Protein AF-A0A932U9A1-F1 (afdb_monomer_lite)

Foldseek 3Di:
DEDEDEDEADEDEDDAPAEAEDPALPPDPDQAECEEYEDAAQYEYEYYYENYEYEFRNAEPEEYEYEQRYAHEYEYEAEQYEFYYDPVRLPDDPQAGQGHAYEAEYHHAYEYEYEAENYEAESRDHPHNYYYYYDDNYYYHYDHYHYDHYD

Structure (mmCIF, N/CA/C/O backbone):
data_AF-A0A932U9A1-F1
#
_entry.id   AF-A0A932U9A1-F1
#
loop_
_atom_site.group_PDB
_atom_site.id
_atom_site.type_symbol
_atom_site.label_atom_id
_atom_site.label_alt_id
_atom_site.label_comp_id
_atom_site.label_asym_id
_atom_site.label_entity_id
_atom_site.label_seq_id
_atom_site.pdbx_PDB_ins_code
_atom_site.Cartn_x
_atom_site.Cartn_y
_atom_site.Cartn_z
_atom_site.occupancy
_atom_site.B_iso_or_equiv
_atom_site.auth_seq_id
_atom_site.auth_comp_id
_atom_site.auth_asym_id
_atom_site.auth_atom_id
_atom_site.pdbx_PDB_model_num
ATOM 1 N N . MET A 1 1 ? 7.250 -4.441 8.557 1.00 77.88 1 MET A N 1
ATOM 2 C CA . MET A 1 1 ? 8.116 -5.325 7.747 1.00 77.88 1 MET A CA 1
ATOM 3 C C . MET A 1 1 ? 8.559 -4.576 6.500 1.00 77.88 1 MET A C 1
ATOM 5 O O . MET A 1 1 ? 7.716 -3.973 5.850 1.00 77.88 1 MET A O 1
ATOM 9 N N . ARG A 1 2 ? 9.857 -4.589 6.170 1.00 79.75 2 ARG A N 1
ATOM 10 C CA . ARG A 1 2 ? 10.399 -3.915 4.978 1.00 79.75 2 ARG A CA 1
ATOM 11 C C . ARG A 1 2 ? 11.104 -4.920 4.076 1.00 79.75 2 ARG A C 1
ATOM 13 O O . ARG A 1 2 ? 11.991 -5.628 4.545 1.00 79.75 2 ARG A O 1
ATOM 20 N N . VAL A 1 3 ? 10.749 -4.930 2.794 1.00 75.00 3 VAL A N 1
ATOM 21 C CA . VAL A 1 3 ? 11.392 -5.750 1.763 1.00 75.00 3 VAL A CA 1
ATOM 22 C C . VAL A 1 3 ? 11.836 -4.848 0.611 1.00 75.00 3 VAL A C 1
ATOM 24 O O . VAL A 1 3 ? 11.012 -4.260 -0.084 1.00 75.00 3 VAL A O 1
ATOM 27 N N . ASN A 1 4 ? 13.151 -4.736 0.408 1.00 70.44 4 ASN A N 1
ATOM 28 C CA . ASN A 1 4 ? 13.726 -4.056 -0.755 1.00 70.44 4 ASN A CA 1
ATOM 29 C C . ASN A 1 4 ? 14.155 -5.133 -1.760 1.00 70.44 4 ASN A C 1
ATOM 31 O O . ASN A 1 4 ? 15.086 -5.889 -1.478 1.00 70.44 4 ASN A O 1
ATOM 35 N N . ASN A 1 5 ? 13.473 -5.231 -2.900 1.00 70.81 5 ASN A N 1
ATOM 36 C CA . ASN A 1 5 ? 13.732 -6.278 -3.879 1.00 70.81 5 ASN A CA 1
ATOM 37 C C . ASN A 1 5 ? 14.535 -5.730 -5.064 1.00 70.81 5 ASN A C 1
ATOM 39 O O . ASN A 1 5 ? 14.042 -4.901 -5.825 1.00 70.81 5 ASN A O 1
ATOM 43 N N . ASN A 1 6 ? 15.775 -6.200 -5.209 1.00 65.44 6 ASN A N 1
ATOM 44 C CA . ASN A 1 6 ? 16.740 -5.604 -6.134 1.00 65.44 6 ASN A CA 1
ATOM 45 C C . ASN A 1 6 ? 17.111 -6.492 -7.334 1.00 65.44 6 ASN A C 1
ATOM 47 O O . ASN A 1 6 ? 17.894 -6.026 -8.152 1.00 65.44 6 ASN A O 1
ATOM 51 N N . ASN A 1 7 ? 16.642 -7.748 -7.446 1.00 63.75 7 ASN A N 1
ATOM 52 C CA . ASN A 1 7 ? 17.177 -8.662 -8.480 1.00 63.75 7 ASN A CA 1
ATOM 53 C C . ASN A 1 7 ? 16.272 -9.819 -8.963 1.00 63.75 7 ASN A C 1
ATOM 55 O O . ASN A 1 7 ? 16.692 -10.566 -9.843 1.00 63.75 7 ASN A O 1
ATOM 59 N N . ALA A 1 8 ? 15.057 -10.005 -8.439 1.00 76.06 8 ALA A N 1
ATOM 60 C CA . ALA A 1 8 ? 14.138 -11.053 -8.914 1.00 76.06 8 ALA A CA 1
ATOM 61 C C . ALA A 1 8 ? 12.680 -10.597 -8.796 1.00 76.06 8 ALA A C 1
ATOM 63 O O . ALA A 1 8 ? 12.416 -9.604 -8.138 1.00 76.06 8 ALA A O 1
ATOM 64 N N . SER A 1 9 ? 11.716 -11.290 -9.406 1.00 84.06 9 SER A N 1
ATOM 65 C CA . SER A 1 9 ? 10.301 -11.017 -9.105 1.00 84.06 9 SER A CA 1
ATOM 66 C C . SER A 1 9 ? 9.940 -11.586 -7.731 1.00 84.06 9 SER A C 1
ATOM 68 O O . SER A 1 9 ? 10.319 -12.713 -7.416 1.00 84.06 9 SER A O 1
ATOM 70 N N . LEU A 1 10 ? 9.222 -10.817 -6.912 1.00 88.19 10 LEU A N 1
ATOM 71 C CA . LEU A 1 10 ? 8.823 -11.202 -5.556 1.00 88.19 10 LEU A CA 1
ATOM 72 C C . LEU A 1 10 ? 7.309 -11.356 -5.481 1.00 88.19 10 LEU A C 1
ATOM 74 O O . LEU A 1 10 ? 6.573 -10.470 -5.904 1.00 88.19 10 LEU A O 1
ATOM 78 N N . THR A 1 11 ? 6.854 -12.440 -4.858 1.00 91.81 11 THR A N 1
ATOM 79 C CA . THR A 1 11 ? 5.489 -12.519 -4.331 1.00 91.81 11 THR A CA 1
ATOM 80 C C . THR A 1 11 ? 5.546 -12.351 -2.821 1.00 91.81 11 THR A C 1
ATOM 82 O O . THR A 1 11 ? 6.248 -13.101 -2.145 1.00 91.81 11 THR A O 1
ATOM 85 N N . PHE A 1 12 ? 4.833 -11.357 -2.299 1.00 91.44 12 PHE A N 1
ATOM 86 C CA . PHE A 1 12 ? 4.682 -11.128 -0.868 1.00 91.44 12 PHE A CA 1
ATOM 87 C C . PHE A 1 12 ? 3.207 -11.247 -0.495 1.00 91.44 1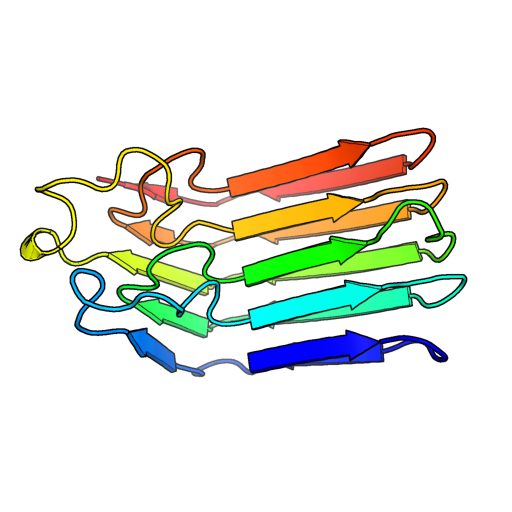2 PHE A C 1
ATOM 89 O O . PHE A 1 12 ? 2.355 -10.582 -1.086 1.00 91.44 12 PHE A O 1
ATOM 96 N N . THR A 1 13 ? 2.904 -12.104 0.475 1.00 94.56 13 THR A N 1
ATOM 97 C CA . THR A 1 13 ? 1.533 -12.353 0.922 1.00 94.56 13 THR A CA 1
ATOM 98 C C . THR A 1 13 ? 1.422 -12.129 2.418 1.00 94.56 13 THR A C 1
ATOM 100 O O . THR A 1 13 ? 2.160 -12.734 3.193 1.00 94.56 13 THR A O 1
ATOM 103 N N . VAL A 1 14 ? 0.473 -11.285 2.810 1.00 94.00 14 VAL A N 1
ATOM 104 C CA . VAL A 1 14 ? -0.005 -11.185 4.186 1.00 94.00 14 VAL A CA 1
ATOM 105 C C . VAL A 1 14 ? -1.279 -12.013 4.272 1.00 94.00 14 VAL A C 1
ATOM 107 O O . VAL A 1 14 ? -2.220 -11.788 3.512 1.00 94.00 14 VAL A O 1
ATOM 110 N N . GLN A 1 15 ? -1.256 -13.024 5.136 1.00 88.69 15 GLN A N 1
ATOM 111 C CA . GLN A 1 15 ? -2.333 -14.001 5.243 1.00 88.69 15 GLN A CA 1
ATOM 112 C C . GLN A 1 15 ? -3.538 -13.432 5.996 1.00 88.69 15 GLN A C 1
ATOM 114 O O . GLN A 1 15 ? -3.391 -12.563 6.857 1.00 88.69 15 GLN A O 1
ATOM 119 N N . ASP A 1 16 ? -4.710 -13.985 5.698 1.00 93.25 16 ASP A N 1
ATOM 120 C CA . ASP A 1 16 ? -5.947 -13.718 6.429 1.00 93.25 16 ASP A CA 1
ATOM 121 C C . ASP A 1 16 ? -5.766 -13.948 7.940 1.00 93.25 16 ASP A C 1
ATOM 123 O O . ASP A 1 16 ? -5.054 -14.862 8.366 1.00 93.25 16 ASP A O 1
ATOM 127 N N . GLY A 1 17 ? -6.367 -13.077 8.748 1.00 91.12 17 GLY A N 1
ATOM 128 C CA . GLY A 1 17 ? -6.237 -13.082 10.204 1.00 91.12 17 GLY A CA 1
ATOM 129 C C . GLY A 1 17 ? -4.927 -12.495 10.741 1.00 91.12 17 GLY A C 1
ATOM 130 O O . GLY A 1 17 ? -4.733 -12.470 11.958 1.00 91.12 17 GLY A O 1
ATOM 131 N N . THR A 1 18 ? -4.026 -11.998 9.883 1.00 95.50 18 THR A N 1
ATOM 132 C CA . THR A 1 18 ? -2.821 -11.292 10.352 1.00 95.50 18 THR A CA 1
ATOM 133 C C . THR A 1 18 ? -3.201 -9.965 11.019 1.00 95.50 18 THR A C 1
ATOM 135 O O . THR A 1 18 ? -4.081 -9.243 10.548 1.00 95.50 18 THR A O 1
ATOM 138 N N . TRP A 1 19 ? -2.503 -9.619 12.105 1.00 93.88 19 TRP A N 1
ATOM 139 C CA . TRP A 1 19 ? -2.721 -8.392 12.872 1.00 93.88 19 TRP A CA 1
ATOM 140 C C . TRP A 1 19 ? -1.425 -7.594 13.020 1.00 93.88 19 TRP A C 1
ATOM 142 O O . TRP A 1 19 ? -0.423 -8.108 13.521 1.00 93.88 19 TRP A O 1
ATOM 152 N N . PHE A 1 20 ? -1.459 -6.322 12.626 1.00 90.56 20 PHE A N 1
ATOM 153 C CA . PHE A 1 20 ? -0.397 -5.353 12.880 1.00 90.56 20 PHE A CA 1
ATOM 154 C C . PHE A 1 20 ? -0.930 -4.251 13.784 1.00 90.56 20 PHE A C 1
ATOM 156 O O . PHE A 1 20 ? -1.935 -3.627 13.461 1.00 90.56 20 PHE A O 1
ATOM 163 N N . GLU A 1 21 ? -0.234 -3.968 14.882 1.00 86.50 21 GLU A N 1
ATOM 164 C CA . GLU A 1 21 ? -0.605 -2.877 15.780 1.00 86.50 21 GLU A CA 1
ATOM 165 C C . GLU A 1 21 ? 0.605 -2.062 16.203 1.00 86.50 21 GLU A C 1
ATOM 167 O O . GLU A 1 21 ? 1.670 -2.609 16.505 1.00 86.50 21 GLU A O 1
ATOM 172 N N . TYR A 1 22 ? 0.421 -0.745 16.244 1.00 78.00 22 TYR A N 1
ATOM 173 C CA . TYR A 1 22 ? 1.421 0.177 16.755 1.00 78.00 22 TYR A CA 1
ATOM 174 C C . TYR A 1 22 ? 0.819 1.114 17.818 1.00 78.00 22 TYR A C 1
ATOM 176 O O . TYR A 1 22 ? 0.340 2.198 17.510 1.00 78.00 22 TYR A O 1
ATOM 184 N N . PRO A 1 23 ? 0.819 0.721 19.102 1.00 66.44 23 PRO A N 1
ATOM 185 C CA . PRO A 1 23 ? -0.032 1.341 20.121 1.00 66.44 23 PRO A CA 1
ATOM 186 C C . PRO A 1 23 ? 0.398 2.747 20.588 1.00 66.44 23 PRO A C 1
ATOM 188 O O . PRO A 1 23 ? -0.279 3.326 21.432 1.00 66.44 23 PRO A O 1
ATOM 191 N N . ASN A 1 24 ? 1.503 3.317 20.086 1.00 64.12 24 ASN A N 1
ATOM 192 C CA . ASN A 1 24 ? 1.950 4.661 20.478 1.00 64.12 24 ASN A CA 1
ATOM 193 C C . ASN A 1 24 ? 2.625 5.442 19.326 1.00 64.12 24 ASN A C 1
ATOM 195 O O . ASN A 1 24 ? 3.856 5.475 19.247 1.00 64.12 24 ASN A O 1
ATOM 199 N N . PRO A 1 25 ? 1.851 6.102 18.446 1.00 58.22 25 PRO A N 1
ATOM 200 C CA . PRO A 1 25 ? 2.373 6.908 17.342 1.00 58.22 25 PRO A CA 1
ATOM 201 C C . PRO A 1 25 ? 3.187 8.132 17.786 1.00 58.22 25 PRO A C 1
ATOM 203 O O . PRO A 1 25 ? 4.061 8.568 17.045 1.00 58.22 25 PRO A O 1
ATOM 206 N N . LYS A 1 26 ? 2.959 8.663 18.999 1.00 55.50 26 LYS A N 1
ATOM 207 C CA . LYS A 1 26 ? 3.483 9.974 19.433 1.00 55.50 26 LYS A CA 1
ATOM 208 C C . LYS A 1 26 ? 5.003 10.009 19.641 1.00 55.50 26 LYS A C 1
ATOM 210 O O . LYS A 1 26 ? 5.606 11.069 19.541 1.00 55.50 26 LYS A O 1
ATOM 215 N N . ASN A 1 27 ? 5.634 8.861 19.902 1.00 52.66 27 ASN A N 1
ATOM 216 C CA . ASN A 1 27 ? 7.061 8.786 20.254 1.00 52.66 27 ASN A CA 1
ATOM 217 C C . ASN A 1 27 ? 7.904 7.976 19.261 1.00 52.66 27 ASN A C 1
ATOM 219 O O . ASN A 1 27 ? 9.055 7.644 19.552 1.00 52.66 27 ASN A O 1
ATOM 223 N N . SER A 1 28 ? 7.345 7.620 18.104 1.00 53.47 28 SER A N 1
ATOM 224 C CA . SER A 1 28 ? 8.081 6.862 17.102 1.00 53.47 28 SER A CA 1
ATOM 225 C C . SER A 1 28 ? 8.686 7.786 16.067 1.00 53.47 28 SER A C 1
ATOM 227 O O . SER A 1 28 ? 8.002 8.280 15.180 1.00 53.47 28 SER A O 1
ATOM 229 N N . SER A 1 29 ? 9.999 7.962 16.131 1.00 51.38 29 SER A N 1
ATOM 230 C CA . SER A 1 29 ? 10.756 8.597 15.056 1.00 51.38 29 SER A CA 1
ATOM 231 C C . SER A 1 29 ? 10.873 7.720 13.797 1.00 51.38 29 SER A C 1
ATOM 233 O O . SER A 1 29 ? 11.443 8.185 12.813 1.00 51.38 29 SER A O 1
ATOM 235 N N . PHE A 1 30 ? 10.376 6.465 13.798 1.00 50.16 30 PHE A N 1
ATOM 236 C CA . PHE A 1 30 ? 10.742 5.479 12.765 1.00 50.16 30 PHE A CA 1
ATOM 237 C C . PHE A 1 30 ? 9.693 4.426 12.340 1.00 50.16 30 PHE A C 1
ATOM 239 O O . PHE A 1 30 ? 10.044 3.514 11.586 1.00 50.16 30 PHE A O 1
ATOM 246 N N . ALA A 1 31 ? 8.421 4.489 12.736 1.00 49.41 31 ALA A N 1
ATOM 247 C CA . ALA A 1 31 ? 7.431 3.502 12.271 1.00 49.41 31 ALA A CA 1
ATOM 248 C C . ALA A 1 31 ? 6.713 3.947 10.978 1.00 49.41 31 ALA A C 1
ATOM 250 O O . ALA A 1 31 ? 5.563 4.368 11.012 1.00 49.41 31 ALA A O 1
ATOM 251 N N . ASN A 1 32 ? 7.389 3.832 9.827 1.00 68.56 32 ASN A N 1
ATOM 252 C CA . ASN A 1 32 ? 6.896 4.404 8.561 1.00 68.56 32 ASN A CA 1
ATOM 253 C C . ASN A 1 32 ? 5.843 3.572 7.800 1.00 68.56 32 ASN A C 1
ATOM 255 O O . ASN A 1 32 ? 5.113 4.162 7.017 1.00 68.56 32 ASN A O 1
ATOM 259 N N . SER A 1 33 ? 5.725 2.254 7.993 1.00 81.75 33 SER A N 1
ATOM 260 C CA . SER A 1 33 ? 4.552 1.465 7.557 1.00 81.75 33 SER A CA 1
ATOM 261 C C . SER A 1 33 ? 4.551 0.073 8.193 1.00 81.75 33 SER A C 1
ATOM 263 O O . SER A 1 33 ? 5.621 -0.441 8.543 1.00 81.75 33 SER A O 1
ATOM 265 N N . ALA A 1 34 ? 3.396 -0.599 8.277 1.00 87.31 34 ALA A N 1
ATOM 266 C CA . ALA A 1 34 ? 3.368 -2.007 8.695 1.00 87.31 34 ALA A CA 1
ATOM 267 C C . ALA A 1 34 ? 3.968 -2.931 7.621 1.00 87.31 34 ALA A C 1
ATOM 269 O O . ALA A 1 34 ? 4.717 -3.855 7.952 1.00 87.31 34 ALA A O 1
ATOM 270 N N . VAL A 1 35 ? 3.734 -2.640 6.339 1.00 90.19 35 VAL A N 1
ATOM 271 C CA . VAL A 1 35 ? 4.335 -3.341 5.193 1.00 90.19 35 VAL A CA 1
ATOM 272 C C . VAL A 1 35 ? 4.926 -2.326 4.216 1.00 90.19 35 VAL A C 1
ATOM 274 O O . VAL A 1 35 ? 4.223 -1.424 3.782 1.00 90.19 35 VAL A O 1
ATOM 277 N N . ILE A 1 36 ? 6.20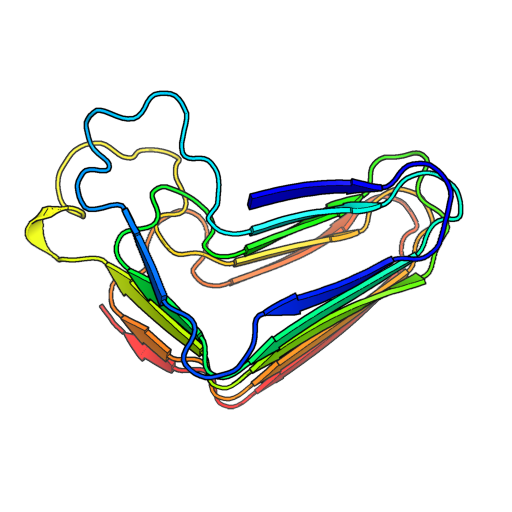1 -2.491 3.849 1.00 88.50 36 ILE A N 1
ATOM 278 C CA . ILE A 1 36 ? 6.865 -1.716 2.786 1.00 88.50 36 ILE A CA 1
ATOM 279 C C . ILE A 1 36 ? 7.480 -2.682 1.780 1.00 88.50 36 ILE A C 1
ATOM 281 O O . ILE A 1 36 ? 8.347 -3.479 2.158 1.00 88.50 36 ILE A O 1
ATOM 285 N N . VAL A 1 37 ? 7.077 -2.586 0.511 1.00 88.50 37 VAL A N 1
ATOM 286 C CA . VAL A 1 37 ? 7.654 -3.386 -0.581 1.00 88.50 37 VAL A CA 1
ATOM 287 C C . VAL A 1 37 ? 7.985 -2.496 -1.776 1.00 88.50 37 VAL A C 1
ATOM 289 O O . VAL A 1 37 ? 7.099 -1.855 -2.336 1.00 88.50 37 VAL A O 1
ATOM 292 N N . SER A 1 38 ? 9.248 -2.482 -2.204 1.00 86.88 38 SER A N 1
ATOM 293 C CA . SER A 1 38 ? 9.685 -1.653 -3.338 1.00 86.88 38 SER A CA 1
ATOM 294 C C . SER A 1 38 ? 10.411 -2.464 -4.407 1.00 86.88 38 SER A C 1
ATOM 296 O O . SER A 1 38 ? 11.329 -3.227 -4.085 1.00 86.88 38 SER A O 1
ATOM 298 N N . ALA A 1 39 ? 9.993 -2.290 -5.664 1.00 85.56 39 ALA A N 1
ATOM 299 C CA . ALA A 1 39 ? 10.633 -2.874 -6.843 1.00 85.56 39 ALA A CA 1
ATOM 300 C C . ALA A 1 39 ? 11.732 -1.942 -7.367 1.00 85.56 39 ALA A C 1
ATOM 302 O O . ALA A 1 39 ? 11.657 -0.725 -7.190 1.00 85.56 39 ALA A O 1
ATOM 303 N N . ARG A 1 40 ? 12.750 -2.517 -8.016 1.00 86.81 40 ARG A N 1
ATOM 304 C CA . ARG A 1 40 ? 13.817 -1.790 -8.729 1.00 86.81 40 ARG A CA 1
ATOM 305 C C . ARG A 1 40 ? 14.238 -2.516 -10.003 1.00 86.81 40 ARG A C 1
ATOM 307 O O . ARG A 1 40 ? 14.135 -3.744 -10.084 1.00 86.81 40 ARG A O 1
ATOM 314 N N . GLY A 1 41 ? 14.747 -1.779 -10.990 1.00 87.31 41 GLY A N 1
ATOM 315 C CA . GLY A 1 41 ? 15.127 -2.359 -12.280 1.00 87.31 41 GLY A CA 1
ATOM 316 C C . GLY A 1 41 ? 13.968 -3.129 -12.927 1.00 87.31 41 GLY A C 1
ATOM 317 O O . GLY A 1 41 ? 12.819 -2.696 -12.889 1.00 87.31 41 GLY A O 1
ATOM 318 N N . SER A 1 42 ? 14.248 -4.310 -13.477 1.00 90.12 42 SER A N 1
ATOM 319 C CA . SER A 1 42 ? 13.236 -5.166 -14.115 1.00 90.12 42 SER A CA 1
ATOM 320 C C . SER A 1 42 ? 12.429 -6.042 -13.148 1.00 90.12 42 SER A C 1
ATOM 322 O O . SER A 1 42 ? 11.606 -6.841 -13.598 1.00 90.12 42 SER A O 1
ATOM 324 N N . SER A 1 43 ? 12.646 -5.931 -11.831 1.00 88.06 43 SER A N 1
ATOM 325 C CA . SER A 1 43 ? 11.886 -6.722 -10.858 1.00 88.06 43 SER A CA 1
ATOM 326 C C . SER A 1 43 ? 10.407 -6.331 -10.840 1.00 88.06 43 SER A C 1
ATOM 328 O O . SER A 1 43 ? 10.044 -5.165 -10.981 1.00 88.06 43 SER A O 1
ATOM 330 N N . ALA A 1 44 ? 9.551 -7.330 -10.647 1.00 88.06 44 ALA A N 1
ATOM 331 C CA . ALA A 1 44 ? 8.125 -7.160 -10.411 1.00 88.06 44 ALA A CA 1
ATOM 332 C C . ALA A 1 44 ? 7.777 -7.554 -8.971 1.00 88.06 44 ALA A C 1
ATOM 334 O O . ALA A 1 44 ? 8.385 -8.464 -8.399 1.00 88.06 44 ALA A O 1
ATOM 335 N N . ILE A 1 45 ? 6.770 -6.901 -8.393 1.00 90.44 45 ILE A N 1
ATOM 336 C CA . ILE A 1 45 ? 6.176 -7.299 -7.113 1.00 90.44 45 ILE A CA 1
ATOM 337 C C . ILE A 1 45 ? 4.750 -7.771 -7.353 1.00 90.44 45 ILE A C 1
ATOM 339 O O . ILE A 1 45 ? 3.963 -7.074 -7.979 1.00 90.44 45 ILE A O 1
ATOM 343 N N . THR A 1 46 ? 4.401 -8.926 -6.800 1.00 94.00 46 THR A N 1
ATOM 344 C CA . THR A 1 46 ? 3.011 -9.309 -6.550 1.00 94.00 46 THR A CA 1
ATOM 345 C C . THR A 1 46 ? 2.760 -9.224 -5.052 1.00 94.00 46 THR A C 1
ATOM 347 O O . THR A 1 46 ? 3.270 -10.040 -4.287 1.00 94.00 46 THR A O 1
ATOM 350 N N . LEU A 1 47 ? 2.009 -8.214 -4.628 1.00 94.94 47 LEU A N 1
ATOM 351 C CA . LEU A 1 47 ? 1.631 -7.993 -3.238 1.00 94.94 47 LEU A CA 1
ATOM 352 C C . LEU A 1 47 ? 0.181 -8.433 -3.040 1.00 94.94 47 LEU A C 1
ATOM 354 O O . LEU A 1 47 ? -0.711 -7.889 -3.682 1.00 94.94 47 LEU A O 1
ATOM 358 N N . ASN A 1 48 ? -0.059 -9.394 -2.152 1.00 96.81 48 ASN A N 1
ATOM 359 C CA . ASN A 1 48 ? -1.406 -9.817 -1.778 1.00 96.81 48 ASN A CA 1
ATOM 360 C C . ASN A 1 48 ? -1.616 -9.625 -0.274 1.00 96.81 48 ASN A C 1
ATOM 362 O O . ASN A 1 48 ? -0.947 -10.267 0.533 1.00 96.81 48 ASN A O 1
ATOM 366 N N . VAL A 1 49 ? -2.523 -8.732 0.100 1.00 96.38 49 VAL A N 1
ATOM 367 C CA . VAL A 1 49 ? -2.878 -8.431 1.488 1.00 96.38 49 VAL A CA 1
ATOM 368 C C . VAL A 1 49 ? -4.382 -8.594 1.610 1.00 96.38 49 VAL A C 1
ATOM 370 O O . VAL A 1 49 ? -5.152 -7.803 1.052 1.00 96.38 49 VAL A O 1
ATOM 373 N N . GLN A 1 50 ? -4.796 -9.648 2.303 1.00 96.00 50 GLN A N 1
ATOM 374 C CA . GLN A 1 50 ? -6.199 -10.003 2.426 1.00 96.00 50 GLN A CA 1
ATOM 375 C C . GLN A 1 50 ? -6.563 -10.308 3.873 1.00 96.00 50 GLN A C 1
ATOM 377 O O . GLN A 1 50 ? -5.774 -10.940 4.572 1.00 96.00 50 GLN A O 1
ATOM 382 N N . GLY A 1 51 ? -7.745 -9.870 4.315 1.00 96.31 51 GLY A N 1
ATOM 383 C CA . GLY A 1 51 ? -8.283 -10.253 5.628 1.00 96.31 51 GLY A CA 1
ATOM 384 C C . GLY A 1 51 ? -7.416 -9.815 6.815 1.00 96.31 51 GLY A C 1
ATOM 385 O O . GLY A 1 51 ? -7.456 -10.405 7.891 1.00 96.31 51 GLY A O 1
ATOM 386 N N . THR A 1 52 ? -6.562 -8.812 6.613 1.00 95.94 52 THR A N 1
ATOM 387 C CA . T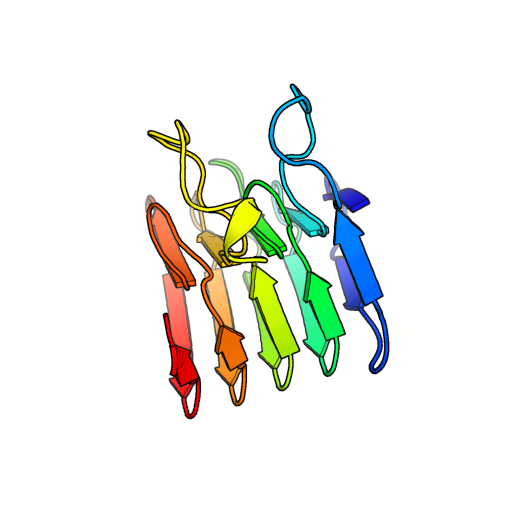HR A 1 52 ? -5.591 -8.341 7.603 1.00 95.94 52 THR A CA 1
ATOM 388 C C . THR A 1 52 ? -6.155 -7.157 8.374 1.00 95.94 52 THR A C 1
ATOM 390 O O . THR A 1 52 ? -6.839 -6.306 7.803 1.00 95.94 52 THR A O 1
ATOM 393 N N . THR A 1 53 ? -5.824 -7.059 9.662 1.00 94.56 53 THR A N 1
ATOM 394 C CA . THR A 1 53 ? -6.100 -5.852 10.450 1.00 94.56 53 THR A CA 1
ATOM 395 C C . THR A 1 53 ? -4.837 -5.038 10.708 1.00 94.56 53 THR A C 1
ATOM 397 O O . THR A 1 53 ? -3.811 -5.570 11.136 1.00 94.56 53 THR A O 1
ATOM 400 N N . PHE A 1 54 ? -4.937 -3.732 10.481 1.00 91.62 54 PHE A N 1
ATOM 401 C CA . PHE A 1 54 ? -3.923 -2.731 10.779 1.00 91.62 54 PHE A CA 1
ATOM 402 C C . PHE A 1 54 ? -4.487 -1.752 11.802 1.00 91.62 54 PHE A C 1
ATOM 404 O O . PHE A 1 54 ? -5.470 -1.072 11.525 1.00 91.62 54 PHE A O 1
ATOM 411 N N . LYS A 1 55 ? -3.867 -1.665 12.976 1.00 88.69 55 LYS A N 1
ATOM 412 C CA . LYS A 1 55 ? -4.316 -0.793 14.0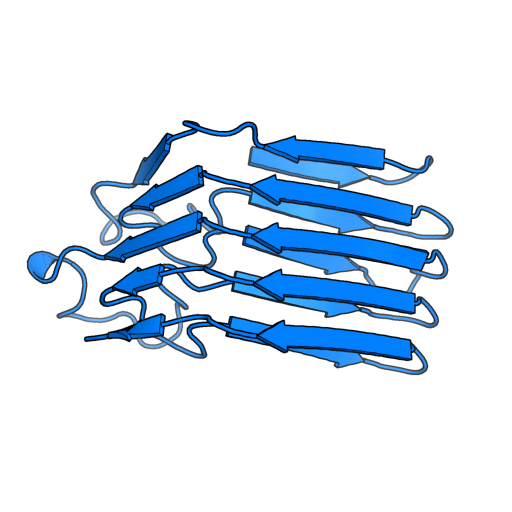57 1.00 88.69 55 LYS A CA 1
ATOM 413 C C . LYS A 1 55 ? -3.235 0.204 14.453 1.00 88.69 55 LYS A C 1
ATOM 415 O O . LYS A 1 55 ? -2.101 -0.175 14.744 1.00 88.69 55 LYS A O 1
ATOM 420 N N . ASN A 1 56 ? -3.592 1.482 14.507 1.00 82.00 56 ASN A N 1
ATOM 421 C CA . ASN A 1 56 ? -2.733 2.566 14.992 1.00 82.00 56 ASN A CA 1
ATOM 422 C C . ASN A 1 56 ? -1.396 2.709 14.238 1.00 82.00 56 ASN A C 1
ATOM 424 O O . ASN A 1 56 ? -0.406 3.167 14.804 1.00 82.00 56 ASN A O 1
ATOM 428 N N . ILE A 1 57 ? -1.338 2.315 12.963 1.00 82.88 57 ILE A N 1
ATOM 429 C CA . ILE A 1 57 ? -0.122 2.478 12.158 1.00 82.88 57 ILE A CA 1
ATOM 430 C C . ILE A 1 57 ? 0.119 3.973 11.901 1.00 82.88 57 ILE A C 1
ATOM 432 O O . ILE A 1 57 ? -0.779 4.681 11.462 1.00 82.88 57 ILE A O 1
ATOM 436 N N . VAL A 1 58 ? 1.330 4.451 12.203 1.00 75.75 58 VAL A N 1
ATOM 437 C CA . VAL A 1 58 ? 1.662 5.893 12.272 1.00 75.75 58 VAL A CA 1
ATOM 438 C C . VAL A 1 58 ? 1.648 6.583 10.903 1.00 75.75 58 VAL A C 1
ATOM 440 O O . VAL A 1 58 ? 1.322 7.760 10.797 1.00 75.75 58 VAL A O 1
ATOM 443 N N . ASN A 1 59 ? 1.998 5.846 9.855 1.00 77.75 59 ASN A N 1
ATOM 444 C CA . ASN A 1 59 ? 1.945 6.282 8.463 1.00 77.75 59 ASN A CA 1
ATOM 445 C C . ASN A 1 59 ? 1.180 5.193 7.682 1.00 77.75 59 ASN A C 1
ATOM 447 O O . ASN A 1 59 ? 0.188 4.689 8.212 1.00 77.75 59 ASN A O 1
ATOM 451 N N . ASP A 1 60 ? 1.601 4.762 6.493 1.00 83.88 60 ASP A N 1
ATOM 452 C CA . ASP A 1 60 ? 0.789 3.809 5.727 1.00 83.88 60 ASP A CA 1
ATOM 453 C C . ASP A 1 60 ? 0.719 2.420 6.395 1.00 83.88 60 ASP A C 1
ATOM 455 O O . ASP A 1 60 ? 1.718 1.841 6.815 1.00 83.88 60 ASP A O 1
ATOM 459 N N . SER A 1 61 ? -0.455 1.805 6.440 1.00 89.06 61 SER A N 1
ATOM 460 C CA . SER A 1 61 ? -0.603 0.373 6.720 1.00 89.06 61 SER A CA 1
ATOM 461 C C . SER A 1 61 ? 0.208 -0.454 5.724 1.00 89.06 61 SER A C 1
ATOM 463 O O . SER A 1 61 ? 0.946 -1.370 6.099 1.00 89.06 61 SER A O 1
ATOM 465 N N . VAL A 1 62 ? 0.140 -0.075 4.449 1.00 90.69 62 VAL A N 1
ATOM 466 C CA . VAL A 1 62 ? 0.903 -0.692 3.369 1.00 90.69 62 VAL A CA 1
ATOM 467 C C . VAL A 1 62 ? 1.421 0.393 2.436 1.00 90.69 62 VAL A C 1
ATOM 469 O O . VAL A 1 62 ? 0.636 1.186 1.928 1.00 90.69 62 VAL A O 1
ATOM 472 N N . ASN A 1 63 ? 2.724 0.369 2.169 1.00 89.06 63 ASN A N 1
ATOM 473 C CA . ASN A 1 63 ? 3.365 1.159 1.130 1.00 89.06 63 ASN A CA 1
ATOM 474 C C . ASN A 1 63 ? 3.994 0.213 0.095 1.00 89.06 63 ASN A C 1
ATOM 476 O O . ASN A 1 63 ? 4.838 -0.630 0.430 1.00 89.06 63 ASN A O 1
ATOM 480 N N . SER A 1 64 ? 3.575 0.318 -1.164 1.00 88.94 64 SER A N 1
ATOM 481 C CA . SER A 1 64 ? 4.219 -0.389 -2.266 1.00 88.94 64 SER A CA 1
ATOM 482 C C . SER A 1 64 ? 4.580 0.562 -3.388 1.00 88.94 64 SER A C 1
ATOM 484 O O . SER A 1 64 ? 3.746 1.331 -3.847 1.00 88.94 64 SER A O 1
ATOM 486 N N . GLY A 1 65 ? 5.829 0.486 -3.838 1.00 86.31 65 GLY A N 1
ATOM 487 C CA . GLY A 1 65 ? 6.382 1.472 -4.753 1.00 86.31 65 GLY A CA 1
ATOM 488 C C . GLY A 1 65 ? 7.458 0.937 -5.687 1.00 86.31 65 GLY A C 1
ATOM 489 O O . GLY A 1 65 ? 7.825 -0.243 -5.674 1.00 86.31 65 GLY A O 1
ATOM 490 N N . GLY A 1 66 ? 8.032 1.860 -6.449 1.00 83.38 66 GLY A N 1
ATOM 491 C CA . GLY A 1 66 ? 9.265 1.672 -7.204 1.00 83.38 66 GLY A CA 1
ATOM 492 C C . GLY A 1 66 ? 10.110 2.942 -7.187 1.00 83.38 66 GLY A C 1
ATOM 493 O O . GLY A 1 66 ? 9.730 3.949 -6.596 1.00 83.38 66 GLY A O 1
ATOM 494 N N . ASP A 1 67 ? 11.262 2.899 -7.842 1.00 85.19 67 ASP A N 1
ATOM 495 C CA . ASP A 1 67 ? 12.084 4.083 -8.113 1.00 85.19 67 ASP A CA 1
ATOM 496 C C . ASP A 1 67 ? 12.141 4.405 -9.616 1.00 85.19 67 ASP A C 1
ATOM 498 O O . ASP A 1 67 ? 11.569 3.702 -10.452 1.00 85.19 67 ASP A O 1
ATOM 502 N N . SER A 1 68 ? 12.867 5.463 -9.980 1.00 87.00 68 SER A N 1
ATOM 503 C CA . SER A 1 68 ? 13.028 5.894 -11.374 1.00 87.00 68 SER A CA 1
ATOM 504 C C . SER A 1 68 ? 13.695 4.861 -12.294 1.00 87.00 68 SER A C 1
ATOM 506 O O . SER A 1 68 ? 13.639 5.025 -13.510 1.00 87.00 68 SER A O 1
ATOM 508 N N . THR A 1 69 ? 14.298 3.796 -11.754 1.00 86.62 69 THR A N 1
ATOM 509 C CA . THR A 1 69 ? 14.905 2.699 -12.531 1.00 86.62 69 THR A CA 1
ATOM 510 C C . THR A 1 69 ? 13.931 1.556 -12.817 1.00 86.62 69 THR A C 1
ATOM 512 O O . THR A 1 69 ? 14.282 0.614 -13.528 1.00 86.62 69 THR A O 1
ATOM 515 N N . SER A 1 70 ? 12.725 1.603 -12.249 1.00 88.75 70 SER A N 1
ATOM 516 C CA . SER A 1 70 ? 11.769 0.498 -12.295 1.00 88.75 70 SER A CA 1
ATOM 517 C C . SER A 1 70 ? 11.121 0.358 -13.675 1.00 88.75 70 SER A C 1
ATOM 519 O O . SER A 1 70 ? 10.571 1.314 -14.225 1.00 88.75 70 SER A O 1
ATOM 521 N N . THR A 1 71 ? 11.158 -0.859 -14.217 1.00 90.12 71 THR A N 1
ATOM 522 C CA . THR A 1 71 ? 10.614 -1.226 -15.537 1.00 90.12 71 THR A CA 1
ATOM 523 C C . THR A 1 71 ? 9.732 -2.478 -15.504 1.00 90.12 71 THR A C 1
ATOM 525 O O . THR A 1 71 ? 9.030 -2.755 -16.475 1.00 90.12 71 THR A O 1
ATOM 528 N N . GLY A 1 72 ? 9.735 -3.233 -14.398 1.00 88.75 72 GLY A N 1
ATOM 529 C CA . GLY A 1 72 ? 8.868 -4.397 -14.209 1.00 88.75 72 GLY A CA 1
ATOM 530 C C . GLY A 1 72 ? 7.382 -4.038 -14.068 1.00 88.75 72 GLY A C 1
ATOM 531 O O . GLY A 1 72 ? 7.011 -2.883 -13.867 1.00 88.75 72 GLY A O 1
ATOM 532 N N . THR A 1 73 ? 6.511 -5.043 -14.173 1.00 91.81 73 THR A N 1
ATOM 533 C CA . THR A 1 73 ? 5.063 -4.890 -13.943 1.00 91.81 73 THR A CA 1
ATOM 534 C C . THR A 1 73 ? 4.689 -5.434 -12.572 1.00 91.81 73 THR A C 1
ATOM 536 O O . THR A 1 73 ? 4.729 -6.644 -12.366 1.00 91.81 73 THR A O 1
ATOM 539 N N . SER A 1 74 ? 4.298 -4.560 -11.650 1.00 92.81 74 SER A N 1
ATOM 540 C CA . SER A 1 74 ? 3.846 -4.934 -10.311 1.00 92.81 74 SER A CA 1
ATOM 541 C C . SER A 1 74 ? 2.325 -5.054 -10.240 1.00 92.81 74 SER A C 1
ATOM 543 O O . SER A 1 74 ? 1.583 -4.417 -10.990 1.00 92.81 74 SER A O 1
ATOM 545 N N . SER A 1 75 ? 1.850 -5.893 -9.328 1.00 95.12 75 SER A N 1
ATOM 546 C CA . SER A 1 75 ? 0.436 -6.087 -9.035 1.00 95.12 75 SER A CA 1
ATOM 547 C C . SER A 1 75 ? 0.201 -6.063 -7.530 1.00 95.12 75 SER A C 1
ATOM 549 O O . SER A 1 75 ? 0.965 -6.654 -6.768 1.00 95.12 75 SER A O 1
ATOM 551 N N . VAL A 1 76 ? -0.871 -5.404 -7.107 1.00 95.81 76 VAL A N 1
ATOM 552 C CA . VAL A 1 76 ? -1.290 -5.288 -5.712 1.00 95.81 76 VAL A CA 1
ATOM 553 C C . VAL A 1 76 ? -2.743 -5.730 -5.598 1.00 95.81 76 VAL A C 1
ATOM 555 O O . VAL A 1 76 ? -3.612 -5.219 -6.299 1.00 95.81 76 VAL A O 1
ATOM 558 N N . THR A 1 77 ? -3.008 -6.661 -4.690 1.00 96.38 77 THR A N 1
ATOM 559 C CA . THR A 1 77 ? -4.348 -6.971 -4.192 1.00 96.38 77 THR A CA 1
ATOM 560 C C . THR A 1 77 ? -4.408 -6.569 -2.725 1.00 96.38 77 THR A C 1
ATOM 562 O O . THR A 1 77 ? -3.637 -7.074 -1.911 1.00 96.38 77 THR A O 1
ATOM 565 N N . PHE A 1 78 ? -5.308 -5.647 -2.398 1.00 96.00 78 PHE A N 1
ATOM 566 C CA . PHE A 1 78 ? -5.581 -5.196 -1.037 1.00 96.00 78 PHE A CA 1
ATOM 567 C C . PHE A 1 78 ? -7.079 -5.371 -0.781 1.00 96.00 78 PHE A C 1
ATOM 569 O O . PHE A 1 78 ? -7.883 -4.556 -1.232 1.00 96.00 78 PHE A O 1
ATOM 576 N N . SER A 1 79 ? -7.487 -6.474 -0.151 1.00 96.62 79 SER A N 1
ATOM 577 C CA . SER A 1 79 ? -8.911 -6.820 -0.055 1.00 96.62 79 SER A CA 1
ATOM 578 C C . SER A 1 79 ? -9.372 -7.290 1.316 1.00 96.62 79 SER A C 1
ATOM 580 O O . SER A 1 79 ? -8.651 -7.994 2.011 1.00 96.62 79 SER A O 1
ATOM 582 N N . SER A 1 80 ? -10.600 -6.937 1.696 1.00 96.69 80 SER A N 1
ATOM 583 C CA . SER A 1 80 ? -11.205 -7.375 2.962 1.00 96.69 80 SER A CA 1
ATOM 584 C C . SER A 1 80 ? -10.361 -7.048 4.202 1.00 96.69 80 SER A C 1
ATOM 586 O O . SER A 1 80 ? -10.411 -7.778 5.186 1.00 96.69 80 SER A O 1
ATOM 588 N N . ASN A 1 81 ? -9.555 -5.984 4.156 1.00 95.38 81 ASN A N 1
ATOM 589 C CA . ASN A 1 81 ? -8.730 -5.559 5.283 1.00 95.38 81 ASN A CA 1
ATOM 590 C C . ASN A 1 81 ? -9.470 -4.547 6.157 1.00 95.38 81 ASN A C 1
ATOM 592 O O . ASN A 1 81 ? -10.302 -3.781 5.669 1.00 95.38 81 ASN A O 1
ATOM 596 N N . THR A 1 82 ? -9.091 -4.494 7.429 1.00 94.31 82 THR A N 1
ATOM 597 C CA . THR A 1 82 ? -9.554 -3.479 8.377 1.00 94.31 82 THR A CA 1
ATOM 598 C C . THR A 1 82 ? -8.383 -2.594 8.761 1.00 94.31 82 THR A C 1
ATOM 600 O O . THR A 1 82 ? -7.341 -3.090 9.181 1.00 94.31 82 THR A O 1
ATOM 603 N N . VAL A 1 83 ? -8.549 -1.285 8.646 1.00 91.81 83 VAL A N 1
ATOM 604 C CA . VAL A 1 83 ? -7.562 -0.304 9.074 1.00 91.81 83 VAL A CA 1
ATOM 605 C C . VAL A 1 83 ? -8.204 0.646 10.065 1.00 91.81 83 VAL A C 1
ATOM 607 O O . VAL A 1 83 ? -9.149 1.347 9.718 1.00 91.81 83 VAL A O 1
ATOM 610 N N . THR A 1 84 ? -7.715 0.655 11.299 1.00 89.00 84 THR A N 1
ATOM 611 C CA . THR A 1 84 ? -8.307 1.419 12.398 1.00 89.00 84 THR A CA 1
ATOM 612 C C . THR A 1 84 ? -7.277 2.300 13.089 1.00 89.00 84 THR A C 1
ATOM 614 O O . THR A 1 84 ? -6.133 1.898 13.315 1.00 89.00 84 THR A O 1
ATOM 617 N N . VAL A 1 85 ? -7.691 3.508 13.463 1.00 81.44 85 VAL A N 1
ATOM 618 C CA . VAL A 1 85 ? -6.899 4.408 14.310 1.00 81.44 85 VAL A CA 1
ATOM 619 C C . VAL A 1 85 ? -7.719 4.785 15.540 1.00 81.44 85 VAL A C 1
ATOM 621 O O . VAL A 1 85 ? -8.841 5.282 15.446 1.00 81.44 85 VAL A O 1
ATOM 624 N N . ASP A 1 86 ? -7.162 4.550 16.723 1.00 79.88 86 ASP A N 1
ATOM 625 C CA . ASP A 1 86 ? -7.805 4.903 17.980 1.00 79.88 86 ASP A CA 1
ATOM 626 C C . ASP A 1 86 ? -7.957 6.429 18.067 1.00 79.88 86 ASP A C 1
ATOM 628 O O . ASP A 1 86 ? -7.016 7.194 17.845 1.00 79.88 86 ASP A O 1
ATOM 632 N N . SER A 1 87 ? -9.149 6.897 18.442 1.00 73.44 87 SER A N 1
ATOM 633 C CA . SER A 1 87 ? -9.484 8.329 18.468 1.00 73.44 87 SER A CA 1
ATOM 634 C C . SER A 1 87 ? -8.583 9.152 19.390 1.00 73.44 87 SER A C 1
ATOM 636 O O . SER A 1 87 ? -8.362 10.331 19.136 1.00 73.44 87 SER A O 1
ATOM 638 N N . ALA A 1 88 ? -8.045 8.536 20.446 1.00 69.12 88 ALA A N 1
ATOM 639 C CA . ALA A 1 88 ? -7.112 9.172 21.375 1.00 69.12 88 ALA A CA 1
ATOM 640 C C . ALA A 1 88 ? -5.739 9.477 20.746 1.00 69.12 88 ALA A C 1
ATOM 642 O O . ALA A 1 88 ? -4.983 10.276 21.290 1.00 69.12 88 ALA A O 1
ATOM 643 N N . LEU A 1 89 ? -5.416 8.843 19.616 1.00 66.31 89 LEU A N 1
ATOM 644 C CA . LEU A 1 89 ? -4.140 8.983 18.918 1.00 66.31 89 LEU A CA 1
ATOM 645 C C . LEU A 1 89 ? -4.211 9.947 17.722 1.00 66.31 89 LEU A C 1
ATOM 647 O O . LEU A 1 89 ? -3.174 10.317 17.185 1.00 66.31 89 LEU A O 1
ATOM 651 N N . ASN A 1 90 ? -5.416 10.372 17.326 1.00 58.00 90 ASN A N 1
ATOM 652 C CA . ASN A 1 90 ? -5.683 11.150 16.110 1.00 58.00 90 ASN A CA 1
ATOM 653 C C . ASN A 1 90 ? -5.893 12.663 16.368 1.00 58.00 90 ASN A C 1
ATOM 655 O O . ASN A 1 90 ? -6.538 13.338 15.575 1.00 58.00 90 ASN A O 1
ATOM 659 N N . GLN A 1 91 ? -5.455 13.197 17.517 1.00 48.66 91 GLN A N 1
ATOM 660 C CA . GLN A 1 91 ? -5.933 14.506 18.009 1.00 48.66 91 GLN A CA 1
ATOM 661 C C . GLN A 1 91 ? -4.857 15.591 18.203 1.00 48.66 91 GLN A C 1
ATOM 663 O O . GLN A 1 91 ? -5.222 16.756 18.301 1.00 48.66 91 GLN A O 1
ATOM 668 N N . GLU A 1 92 ? -3.556 15.287 18.214 1.00 49.81 92 GLU A N 1
ATOM 669 C CA . GLU A 1 92 ? -2.526 16.320 18.436 1.00 49.81 92 GLU A CA 1
ATOM 670 C C . GLU A 1 92 ? -1.268 16.071 17.585 1.00 49.81 92 GLU A C 1
ATOM 672 O O . GLU A 1 92 ? -0.546 15.106 17.812 1.00 49.81 92 GLU A O 1
ATOM 677 N N . GLU A 1 93 ? -1.010 16.966 16.624 1.00 49.38 93 GLU A N 1
ATOM 678 C CA . GLU A 1 93 ? 0.254 17.125 15.874 1.00 49.38 93 GLU A CA 1
ATOM 679 C C . GLU A 1 93 ? 0.760 15.937 15.037 1.00 49.38 93 GLU A C 1
ATOM 681 O O . GLU A 1 93 ? 1.869 15.437 15.212 1.00 49.38 93 GLU A O 1
ATOM 686 N N . ILE A 1 94 ? 0.010 15.570 14.002 1.00 53.59 94 ILE A N 1
ATOM 687 C CA . ILE A 1 94 ? 0.587 14.888 12.841 1.00 53.59 94 ILE A CA 1
ATOM 688 C C . ILE A 1 94 ? 0.286 15.758 11.617 1.00 53.59 94 ILE A C 1
ATOM 690 O O . ILE A 1 94 ? -0.695 15.545 10.913 1.00 53.59 94 ILE A O 1
ATOM 694 N N . SER A 1 95 ? 1.080 16.806 11.382 1.00 49.00 95 SER A N 1
ATOM 695 C CA . SER A 1 95 ? 0.831 17.733 10.266 1.00 49.00 95 SER A CA 1
ATOM 696 C C . SER A 1 95 ? 1.102 17.122 8.884 1.00 49.00 95 SER A C 1
ATOM 698 O O . SER A 1 95 ? 0.726 17.729 7.887 1.00 49.00 95 SER A O 1
ATOM 700 N N . GLU A 1 96 ? 1.723 15.935 8.800 1.00 50.09 96 GLU A N 1
ATOM 701 C CA . GLU A 1 96 ? 2.115 15.321 7.516 1.00 50.09 96 GLU A CA 1
ATOM 702 C C . GLU A 1 96 ? 2.046 13.779 7.442 1.00 50.09 96 GLU A C 1
ATOM 704 O O . GLU A 1 96 ? 2.163 13.236 6.344 1.00 50.09 96 GLU A O 1
ATOM 709 N N . ALA A 1 97 ? 1.844 13.038 8.541 1.00 53.56 97 ALA A N 1
ATOM 710 C CA . ALA A 1 97 ? 1.796 11.568 8.474 1.00 53.56 97 ALA A CA 1
ATOM 711 C C . ALA A 1 97 ? 0.392 11.036 8.127 1.00 53.56 97 ALA A C 1
ATOM 713 O O . ALA A 1 97 ? -0.628 11.506 8.634 1.00 53.56 97 ALA A O 1
ATOM 714 N N . ARG A 1 98 ? 0.352 10.046 7.228 1.00 62.22 98 ARG A N 1
ATOM 715 C CA . ARG A 1 98 ? -0.860 9.376 6.731 1.00 62.22 98 ARG A CA 1
ATOM 716 C C . ARG A 1 98 ? -1.240 8.223 7.658 1.00 62.22 98 ARG A C 1
ATOM 718 O O . ARG A 1 98 ? -1.068 7.066 7.290 1.00 62.22 98 ARG A O 1
ATOM 725 N N . ALA A 1 99 ? -1.667 8.517 8.881 1.00 67.62 99 ALA A N 1
ATOM 726 C CA . ALA A 1 99 ? -1.962 7.490 9.877 1.00 67.62 99 ALA A CA 1
ATOM 727 C C . ALA A 1 99 ? -2.998 6.471 9.363 1.00 67.62 99 ALA A C 1
ATOM 729 O O . ALA A 1 99 ? -4.167 6.790 9.141 1.00 67.62 99 ALA A O 1
ATOM 730 N N . GLY A 1 100 ? -2.558 5.224 9.180 1.00 69.31 100 GLY A N 1
ATOM 731 C CA . GLY A 1 100 ? -3.402 4.128 8.716 1.00 69.31 100 GLY A CA 1
ATOM 732 C C . GLY A 1 100 ? -3.801 4.217 7.237 1.00 69.31 100 GLY A C 1
ATOM 733 O O . GLY A 1 100 ? -4.756 3.564 6.835 1.00 69.31 100 GLY A O 1
ATOM 734 N N . GLY A 1 101 ? -3.109 4.992 6.401 1.00 82.56 101 GLY A N 1
ATOM 735 C CA . GLY A 1 101 ? -3.378 5.021 4.957 1.00 82.56 101 GLY A CA 1
ATOM 736 C C . GLY A 1 101 ? -2.916 3.753 4.226 1.00 82.56 101 GLY A C 1
ATOM 737 O O . GLY A 1 101 ? -2.340 2.839 4.816 1.00 82.56 101 GLY A O 1
ATOM 738 N N . VAL A 1 102 ? -3.124 3.694 2.916 1.00 88.50 102 VAL A N 1
ATOM 739 C CA . VAL A 1 102 ? -2.358 2.809 2.022 1.00 88.50 102 VAL A CA 1
ATOM 740 C C . VAL A 1 102 ? -1.846 3.610 0.835 1.00 88.50 102 VAL A C 1
ATOM 742 O O . VAL A 1 102 ? -2.536 4.515 0.366 1.00 88.50 102 VAL A O 1
ATOM 745 N N . ASP A 1 103 ? -0.656 3.269 0.352 1.00 89.50 103 ASP A N 1
ATOM 746 C CA . ASP A 1 103 ? 0.032 3.988 -0.719 1.00 89.50 103 ASP A CA 1
ATOM 747 C C . ASP A 1 103 ? 0.603 3.007 -1.747 1.00 89.50 103 ASP A C 1
ATOM 749 O O . ASP A 1 103 ? 1.422 2.144 -1.417 1.00 89.50 103 ASP A O 1
ATOM 753 N N . PHE A 1 104 ? 0.136 3.111 -2.992 1.00 90.62 104 PHE A N 1
ATOM 754 C CA . PHE A 1 104 ? 0.538 2.241 -4.096 1.00 90.62 104 PHE A CA 1
ATOM 755 C C . PHE A 1 104 ? 0.983 3.059 -5.303 1.00 90.62 104 PHE A C 1
ATOM 757 O O . PHE A 1 104 ? 0.157 3.533 -6.079 1.00 90.62 104 PHE A O 1
ATOM 764 N N . ASP A 1 105 ? 2.289 3.141 -5.517 1.00 89.19 105 ASP A N 1
ATOM 765 C CA . ASP A 1 105 ? 2.863 3.999 -6.544 1.00 89.19 105 ASP A CA 1
ATOM 766 C C . ASP A 1 105 ? 3.701 3.228 -7.565 1.00 89.19 105 ASP A C 1
ATOM 768 O O . ASP A 1 105 ? 4.398 2.257 -7.268 1.00 89.19 105 ASP A O 1
ATOM 772 N N . SER A 1 106 ? 3.674 3.703 -8.808 1.00 86.75 106 SER A N 1
ATOM 773 C CA . SER A 1 106 ? 4.629 3.307 -9.845 1.00 86.75 106 SER A CA 1
ATOM 774 C C . SER A 1 106 ? 5.532 4.471 -10.227 1.00 86.75 106 SER A C 1
ATOM 776 O O . SER A 1 106 ? 5.095 5.618 -10.297 1.00 86.75 106 SER A O 1
ATOM 778 N N . TYR A 1 107 ? 6.794 4.158 -10.508 1.00 84.88 107 TYR A N 1
ATOM 779 C CA . TYR A 1 107 ? 7.804 5.107 -10.974 1.00 84.88 107 TYR A CA 1
ATOM 780 C C . TYR A 1 107 ? 8.535 4.559 -12.205 1.00 84.88 107 TYR A C 1
ATOM 782 O O . TYR A 1 107 ? 8.473 3.362 -12.509 1.00 84.88 107 TYR A O 1
ATOM 790 N N . GLY A 1 108 ? 9.247 5.436 -12.915 1.00 81.81 108 GLY A N 1
ATOM 791 C CA . GLY A 1 108 ? 10.039 5.060 -14.086 1.00 81.81 108 GLY A CA 1
ATOM 792 C C . GLY A 1 108 ? 9.152 4.760 -15.294 1.00 81.81 108 GLY A C 1
ATOM 793 O O . GLY A 1 108 ? 8.297 5.569 -15.649 1.00 81.81 108 GLY A O 1
ATOM 794 N N . SER A 1 109 ? 9.362 3.600 -15.920 1.00 80.06 109 SER A N 1
ATOM 795 C CA . SER A 1 109 ? 8.552 3.101 -17.046 1.00 80.06 109 SER A CA 1
ATOM 796 C C . SER A 1 109 ? 7.812 1.804 -16.691 1.00 80.06 109 SER A C 1
ATOM 798 O O . SER A 1 109 ? 7.497 1.002 -17.570 1.00 80.06 109 SER A O 1
ATOM 800 N N . SER A 1 110 ? 7.623 1.552 -15.395 1.00 88.56 110 SER A N 1
ATOM 801 C CA . SER A 1 110 ? 6.963 0.355 -14.875 1.00 88.56 110 SER A CA 1
ATOM 802 C C . SER A 1 110 ? 5.457 0.348 -15.160 1.00 88.56 110 SER A C 1
ATOM 804 O O . SER A 1 110 ? 4.869 1.333 -15.614 1.00 88.56 110 SER A O 1
ATOM 806 N N . ALA A 1 111 ? 4.809 -0.777 -14.877 1.00 90.56 111 ALA A N 1
ATOM 807 C CA . ALA A 1 111 ? 3.355 -0.855 -14.829 1.00 90.56 111 ALA A CA 1
ATOM 808 C C . ALA A 1 111 ? 2.900 -1.280 -13.432 1.00 90.56 111 ALA A C 1
ATOM 810 O O . ALA A 1 111 ? 3.538 -2.125 -12.804 1.00 90.56 111 ALA A O 1
ATOM 811 N N . LEU A 1 112 ? 1.789 -0.721 -12.959 1.00 93.50 112 LEU A N 1
ATOM 812 C CA . LEU A 1 112 ? 1.161 -1.089 -11.695 1.00 93.50 112 LEU A CA 1
ATOM 813 C C . LEU A 1 112 ? -0.309 -1.441 -11.918 1.00 93.50 112 LEU A C 1
ATOM 815 O O . LEU A 1 112 ? -1.079 -0.651 -12.465 1.00 93.50 112 LEU A O 1
ATOM 819 N N 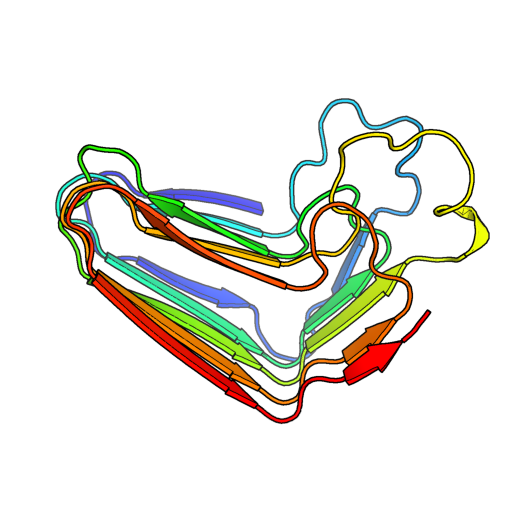. ASN A 1 113 ? -0.694 -2.634 -11.467 1.00 95.31 113 ASN A N 1
ATOM 820 C CA . ASN A 1 113 ? -2.081 -3.081 -11.421 1.00 95.31 113 ASN A CA 1
ATOM 821 C C . ASN A 1 113 ? -2.539 -3.150 -9.963 1.00 95.31 113 ASN A C 1
ATOM 823 O O . ASN A 1 113 ? -1.969 -3.908 -9.185 1.00 95.31 113 ASN A O 1
ATOM 827 N N . VAL A 1 114 ? -3.574 -2.404 -9.587 1.00 95.81 114 VAL A N 1
ATOM 828 C CA . VAL A 1 114 ? -4.123 -2.411 -8.223 1.00 95.81 114 VAL A CA 1
ATOM 829 C C . VAL A 1 114 ? -5.563 -2.899 -8.238 1.00 95.81 114 VAL A C 1
ATOM 831 O O . VAL A 1 114 ? -6.400 -2.379 -8.976 1.00 95.81 114 VAL A O 1
ATOM 834 N N . VAL A 1 115 ? -5.866 -3.864 -7.375 1.00 96.56 115 VAL A N 1
ATOM 835 C CA . VAL A 1 115 ? -7.230 -4.236 -7.002 1.00 96.56 115 VAL A CA 1
ATOM 836 C C . VAL A 1 115 ? -7.396 -3.985 -5.513 1.00 96.56 115 VAL A C 1
ATOM 838 O O . VAL A 1 115 ? -6.714 -4.596 -4.691 1.00 96.56 115 VAL A O 1
ATOM 841 N N . ALA A 1 116 ? -8.318 -3.092 -5.170 1.00 94.50 116 ALA A N 1
ATOM 842 C CA . ALA A 1 116 ? -8.621 -2.736 -3.797 1.00 94.50 116 ALA A CA 1
ATOM 843 C C . ALA A 1 116 ? -10.113 -2.885 -3.523 1.00 94.50 116 ALA A C 1
ATOM 845 O O . ALA A 1 116 ? -10.916 -2.099 -4.033 1.00 94.50 116 ALA A O 1
ATOM 846 N N . THR A 1 117 ? -10.508 -3.893 -2.743 1.00 96.19 117 THR A N 1
ATOM 847 C CA . THR A 1 117 ? -11.935 -4.174 -2.560 1.00 96.19 117 THR A CA 1
ATOM 848 C C . THR A 1 117 ? -12.339 -4.629 -1.171 1.00 96.19 117 THR A C 1
ATOM 850 O O . THR A 1 117 ? -11.652 -5.427 -0.544 1.00 96.19 117 THR A O 1
ATOM 853 N N . GLY A 1 118 ? -13.484 -4.143 -0.694 1.00 95.75 118 GLY A N 1
ATOM 854 C CA . GLY A 1 118 ? -14.060 -4.614 0.564 1.00 95.75 118 GLY A CA 1
ATOM 855 C C . GLY A 1 118 ? -13.268 -4.212 1.807 1.00 95.75 118 GLY A C 1
ATOM 856 O O . GLY A 1 118 ? -13.398 -4.886 2.821 1.00 95.75 118 GLY A O 1
ATOM 857 N N . ASN A 1 119 ? -12.416 -3.184 1.742 1.00 94.69 119 ASN A N 1
ATOM 858 C CA . ASN A 1 119 ? -11.641 -2.741 2.900 1.00 94.69 119 ASN A CA 1
ATOM 859 C C . ASN A 1 119 ? -12.434 -1.738 3.741 1.00 94.69 119 ASN A C 1
ATOM 861 O O . ASN A 1 119 ? -13.153 -0.889 3.206 1.00 94.69 119 ASN A O 1
ATOM 865 N N . MET A 1 120 ? -12.247 -1.809 5.053 1.00 94.31 120 MET A N 1
ATOM 866 C CA . MET A 1 120 ? -12.790 -0.868 6.020 1.00 94.31 120 MET A CA 1
ATOM 867 C C . MET A 1 120 ? -11.669 0.009 6.562 1.00 94.31 120 MET A C 1
ATOM 869 O O . MET A 1 120 ? -10.675 -0.500 7.068 1.00 94.31 120 MET A O 1
ATOM 873 N N . PHE A 1 121 ? -11.854 1.319 6.488 1.00 91.12 121 PHE A N 1
ATOM 874 C CA . PHE A 1 121 ? -10.984 2.313 7.091 1.00 91.12 121 PHE A CA 1
ATOM 875 C C . PHE A 1 121 ? -11.794 3.077 8.131 1.00 91.12 121 PHE A C 1
ATOM 877 O O . PHE A 1 121 ? -12.750 3.763 7.779 1.00 91.12 121 PHE A O 1
ATOM 884 N N . ASP A 1 122 ? -11.430 2.950 9.399 1.00 89.00 122 ASP A N 1
ATOM 885 C CA . ASP A 1 122 ? -12.084 3.641 10.503 1.00 89.00 122 ASP A CA 1
ATOM 886 C C . ASP A 1 122 ? -11.085 4.581 11.173 1.00 89.00 122 ASP A C 1
ATOM 888 O O . ASP A 1 122 ? -10.062 4.145 11.705 1.00 89.00 122 ASP A O 1
ATOM 892 N N . ARG A 1 123 ? -11.355 5.887 11.097 1.00 81.75 123 ARG A N 1
ATOM 893 C CA . ARG A 1 123 ? -10.504 6.968 11.628 1.00 81.75 123 ARG A CA 1
ATOM 894 C C . ARG A 1 123 ? -9.090 7.041 11.052 1.00 81.75 123 ARG A C 1
ATOM 896 O O . ARG A 1 123 ? -8.288 7.832 11.544 1.00 81.75 123 ARG A O 1
ATOM 903 N N . ALA A 1 124 ? -8.782 6.274 10.007 1.00 78.06 124 ALA A N 1
ATOM 904 C CA . ALA A 1 124 ? -7.571 6.475 9.220 1.00 78.06 124 ALA A CA 1
ATOM 905 C C . ALA A 1 124 ? -7.561 7.911 8.660 1.00 78.06 124 ALA A C 1
ATOM 907 O O . ALA A 1 124 ? -8.555 8.363 8.085 1.00 78.06 124 ALA A O 1
ATOM 908 N N . SER A 1 125 ? -6.471 8.649 8.864 1.00 66.12 125 SER A N 1
ATOM 909 C CA . SER A 1 125 ? -6.398 10.100 8.633 1.00 66.12 125 SER A CA 1
ATOM 910 C C . SER A 1 125 ? -5.062 10.530 8.001 1.00 66.12 125 SER A C 1
ATOM 912 O O . SER A 1 125 ? -4.140 9.733 7.843 1.00 66.12 125 SER A O 1
ATOM 914 N N . GLY A 1 126 ? -4.967 11.796 7.569 1.00 61.72 126 GLY A N 1
ATOM 915 C CA . GLY A 1 126 ? -3.777 12.390 6.936 1.00 61.72 126 GLY A CA 1
ATOM 916 C C . GLY A 1 126 ? -3.957 12.701 5.442 1.00 61.72 126 GLY A C 1
ATOM 917 O O . GLY A 1 126 ? -5.055 13.035 5.003 1.00 61.72 126 GLY A O 1
ATOM 918 N N . GLY A 1 127 ? -2.883 12.602 4.644 1.00 48.75 127 GLY A N 1
ATOM 919 C CA . GLY A 1 127 ? -2.863 12.933 3.203 1.00 48.75 127 GLY A CA 1
ATOM 920 C C . GLY A 1 127 ? -3.664 12.004 2.271 1.00 48.75 127 GLY A C 1
ATOM 921 O O . GLY A 1 127 ? -3.699 12.246 1.067 1.00 48.75 127 GLY A O 1
ATOM 922 N N . GLY A 1 128 ? -4.299 10.955 2.808 1.00 59.81 128 GLY A N 1
ATOM 923 C CA . GLY A 1 128 ? -5.201 10.059 2.083 1.00 59.81 128 GLY A CA 1
ATOM 924 C C . GLY A 1 128 ? -5.423 8.736 2.820 1.00 59.81 128 GLY A C 1
ATOM 925 O O . GLY A 1 128 ? -4.470 8.094 3.242 1.00 59.81 128 GLY A O 1
ATOM 926 N N . VAL A 1 129 ? -6.682 8.302 2.932 1.00 76.44 129 VAL A N 1
ATOM 927 C CA . VAL A 1 129 ? -7.045 6.933 3.363 1.00 76.44 129 VAL A CA 1
ATOM 928 C C . VAL A 1 129 ? -6.518 5.898 2.356 1.00 76.44 129 VAL A C 1
ATOM 930 O O . VAL A 1 129 ? -6.189 4.767 2.705 1.00 76.44 129 VAL A O 1
ATOM 933 N N . PHE A 1 130 ? -6.412 6.314 1.093 1.00 83.31 130 PHE A N 1
ATOM 934 C CA . PHE A 1 130 ? -5.987 5.502 -0.032 1.00 83.31 130 PHE A CA 1
ATOM 935 C C . PHE A 1 130 ? -5.280 6.390 -1.068 1.00 83.31 130 PHE A C 1
ATOM 937 O O . PHE A 1 130 ? -5.879 7.351 -1.553 1.00 83.31 130 PHE A O 1
ATOM 944 N N . SER A 1 131 ? -4.038 6.067 -1.426 1.00 86.75 131 SER A N 1
ATOM 945 C CA . SER A 1 131 ? -3.256 6.720 -2.484 1.00 86.75 131 SER A CA 1
ATOM 946 C C . SER A 1 131 ? -2.846 5.698 -3.541 1.00 86.75 131 SER A C 1
ATOM 948 O O . SER A 1 131 ? -2.339 4.625 -3.212 1.00 86.75 131 SER A O 1
ATOM 950 N N . ILE A 1 132 ? -3.103 6.014 -4.814 1.00 87.88 132 ILE A N 1
ATOM 951 C CA . ILE A 1 132 ? -2.606 5.232 -5.949 1.00 87.88 132 ILE A CA 1
ATOM 952 C C . ILE A 1 132 ? -2.064 6.182 -7.006 1.00 87.88 132 ILE A C 1
ATOM 954 O O . ILE A 1 132 ? -2.814 7.013 -7.525 1.00 87.88 132 ILE A O 1
ATOM 958 N N . GLY A 1 133 ? -0.795 6.025 -7.363 1.00 87.25 133 GLY A N 1
ATOM 959 C CA . GLY A 1 133 ? -0.104 6.929 -8.268 1.00 87.25 133 GLY A CA 1
ATOM 960 C C . GLY A 1 133 ? 0.698 6.243 -9.370 1.00 87.25 133 GLY A C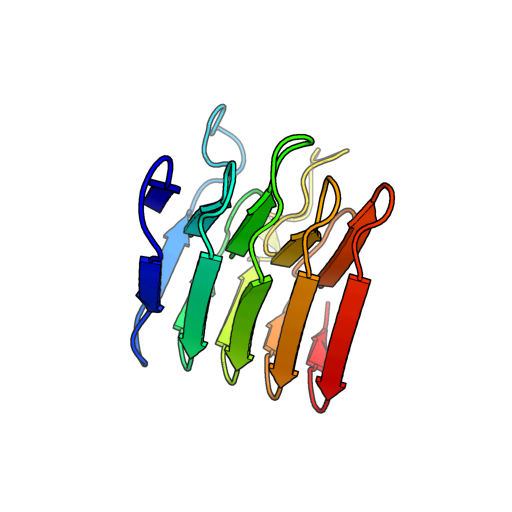 1
ATOM 961 O O . GLY A 1 133 ? 1.139 5.093 -9.292 1.00 87.25 133 GLY A O 1
ATOM 962 N N . ALA A 1 134 ? 0.912 7.005 -10.438 1.00 86.12 134 ALA A N 1
ATOM 963 C CA . ALA A 1 134 ? 1.904 6.728 -11.464 1.00 86.12 134 ALA A CA 1
ATOM 964 C C . ALA A 1 134 ? 2.698 8.000 -11.737 1.00 86.12 134 ALA A C 1
ATOM 966 O O . ALA A 1 134 ? 2.118 9.075 -11.892 1.00 86.12 134 ALA A O 1
ATOM 967 N N . ASN A 1 135 ? 4.021 7.872 -11.789 1.00 82.19 135 ASN A N 1
ATOM 968 C CA . ASN A 1 135 ? 4.937 8.971 -12.046 1.00 82.19 135 ASN A CA 1
ATOM 969 C C . ASN A 1 135 ? 5.893 8.623 -13.199 1.00 82.19 135 ASN A C 1
ATOM 971 O O . ASN A 1 135 ? 6.368 7.494 -13.325 1.00 82.19 135 ASN A O 1
ATOM 975 N N . GLY A 1 136 ? 6.214 9.617 -14.029 1.00 78.69 136 GLY A N 1
ATOM 976 C CA . GLY A 1 136 ? 7.028 9.456 -15.230 1.00 78.69 136 GLY A CA 1
ATOM 977 C C . GLY A 1 136 ? 6.216 8.921 -16.408 1.00 78.69 136 GLY A C 1
ATOM 978 O O . GLY A 1 136 ? 5.179 9.479 -16.756 1.00 78.69 136 GLY A O 1
ATOM 979 N N . THR A 1 137 ? 6.711 7.861 -17.050 1.00 84.00 137 THR A N 1
ATOM 980 C CA . THR A 1 137 ? 6.048 7.195 -18.187 1.00 84.00 137 THR A CA 1
ATOM 981 C C . THR A 1 137 ? 5.394 5.875 -17.786 1.00 84.00 137 THR A C 1
ATOM 983 O O . THR A 1 137 ? 5.026 5.077 -18.651 1.00 84.00 137 THR A O 1
ATOM 986 N N . SER A 1 138 ? 5.264 5.623 -16.481 1.00 89.44 138 SER A N 1
ATOM 987 C CA . SER A 1 138 ? 4.643 4.412 -15.969 1.00 89.44 138 SER A CA 1
ATOM 988 C C . SER A 1 138 ? 3.155 4.348 -16.314 1.00 89.44 138 SER A C 1
ATOM 990 O O . SER A 1 138 ? 2.492 5.354 -16.576 1.00 89.44 138 SER A O 1
ATOM 992 N N . THR A 1 139 ? 2.618 3.131 -16.328 1.00 90.62 139 THR A N 1
ATOM 993 C CA . THR A 1 139 ? 1.189 2.899 -16.568 1.00 90.62 139 THR A CA 1
ATOM 994 C C . THR A 1 139 ? 0.510 2.393 -15.304 1.00 90.62 139 THR A C 1
ATOM 996 O O . THR A 1 139 ? 1.048 1.547 -14.591 1.00 90.62 139 THR A O 1
ATOM 999 N N . LEU A 1 140 ? -0.696 2.895 -15.038 1.00 93.31 140 LEU A N 1
ATOM 1000 C CA . LEU A 1 140 ? -1.519 2.491 -13.903 1.00 93.31 140 LEU A CA 1
ATOM 1001 C C . LEU A 1 140 ? -2.844 1.913 -14.388 1.00 93.31 140 LEU A C 1
ATOM 1003 O O . LEU A 1 140 ? -3.537 2.507 -15.216 1.00 93.31 140 LEU A O 1
ATOM 1007 N N . ARG A 1 141 ? -3.223 0.771 -13.816 1.00 94.00 141 ARG A N 1
ATOM 1008 C CA . ARG A 1 141 ? -4.586 0.241 -13.860 1.00 94.00 141 ARG A CA 1
ATOM 1009 C C . ARG A 1 141 ? -5.049 0.007 -12.434 1.00 94.00 141 ARG A C 1
ATOM 1011 O O . ARG A 1 141 ? -4.423 -0.756 -11.708 1.00 94.00 141 ARG A O 1
ATOM 1018 N N . ALA A 1 142 ? -6.148 0.635 -12.039 1.00 92.75 142 ALA A N 1
ATOM 1019 C CA . ALA A 1 142 ? -6.704 0.479 -10.703 1.00 92.75 142 ALA A CA 1
ATOM 1020 C C . ALA A 1 142 ? -8.187 0.115 -10.774 1.00 92.75 142 ALA A C 1
ATOM 1022 O O . ALA A 1 142 ? -8.947 0.708 -11.541 1.00 92.75 142 ALA A O 1
ATOM 1023 N N . ARG A 1 143 ? -8.594 -0.844 -9.944 1.00 95.50 143 ARG A N 1
ATOM 1024 C CA . ARG A 1 143 ? -9.991 -1.153 -9.637 1.00 95.50 143 ARG A CA 1
ATOM 1025 C C . ARG A 1 143 ? -10.186 -1.010 -8.133 1.00 95.50 143 ARG A C 1
ATOM 1027 O O . ARG A 1 143 ? -9.631 -1.793 -7.367 1.00 95.50 143 ARG A O 1
ATOM 1034 N N . VAL A 1 144 ? -10.958 -0.006 -7.727 1.00 92.44 144 VAL A N 1
ATOM 1035 C CA . VAL A 1 144 ? -11.233 0.316 -6.321 1.00 92.44 144 VAL A CA 1
ATOM 1036 C C . VAL A 1 144 ? -12.740 0.272 -6.110 1.00 92.44 144 VAL A C 1
ATOM 1038 O O . VAL A 1 144 ? -13.460 1.102 -6.656 1.00 92.44 144 VAL A O 1
ATOM 1041 N N . GLU A 1 145 ? -13.231 -0.707 -5.354 1.00 94.50 145 GLU A N 1
ATOM 1042 C CA . GLU A 1 145 ? -14.673 -0.968 -5.232 1.00 94.50 145 GLU A CA 1
ATOM 1043 C C . GLU A 1 145 ? -15.052 -1.441 -3.831 1.00 94.50 145 GLU A C 1
ATOM 1045 O O . GLU A 1 145 ? -14.333 -2.225 -3.218 1.00 94.50 145 GLU A O 1
ATOM 1050 N N . SER A 1 146 ? -16.224 -1.034 -3.341 1.00 95.25 146 SER A N 1
ATOM 1051 C CA . SER A 1 146 ? -16.789 -1.541 -2.078 1.00 95.25 146 SER A CA 1
ATOM 1052 C C . SER A 1 146 ? -15.906 -1.304 -0.844 1.00 95.25 146 SER A C 1
ATOM 1054 O O . SER A 1 146 ? -15.937 -2.093 0.092 1.00 95.25 146 SER A O 1
ATOM 1056 N N . ASN A 1 147 ? -15.100 -0.242 -0.839 1.00 91.56 147 ASN A N 1
ATOM 1057 C CA . ASN A 1 147 ? -14.342 0.177 0.339 1.00 91.56 147 ASN A CA 1
ATOM 1058 C C . ASN A 1 147 ? -15.164 1.191 1.141 1.00 91.56 147 ASN A C 1
ATOM 1060 O O . ASN A 1 147 ? -15.832 2.044 0.555 1.00 91.56 147 ASN A O 1
ATOM 1064 N N . THR A 1 148 ? -15.094 1.121 2.466 1.00 92.56 148 THR A N 1
ATOM 1065 C CA . THR A 1 148 ? -15.771 2.059 3.369 1.00 92.56 148 THR A CA 1
ATOM 1066 C C . THR A 1 148 ? -14.740 2.849 4.152 1.00 92.56 148 THR A C 1
ATOM 1068 O O . THR A 1 148 ? -13.844 2.251 4.740 1.00 92.56 148 THR A O 1
ATOM 1071 N N . ALA A 1 149 ? -14.889 4.170 4.191 1.00 88.25 149 ALA A N 1
ATOM 1072 C CA . ALA A 1 149 ? -14.095 5.045 5.042 1.00 88.25 149 ALA A CA 1
ATOM 1073 C C . ALA A 1 149 ? -15.024 5.815 5.990 1.00 88.25 149 ALA A C 1
ATOM 1075 O O . ALA A 1 149 ? -15.968 6.463 5.532 1.00 88.25 149 ALA A O 1
ATOM 1076 N N . SER A 1 150 ? -14.762 5.724 7.291 1.00 85.00 150 SER A N 1
ATOM 1077 C CA . SER A 1 150 ? -15.465 6.436 8.362 1.00 85.00 150 SER A CA 1
ATOM 1078 C C . SER A 1 150 ? -14.484 7.202 9.246 1.00 85.00 150 SER A C 1
ATOM 1080 O O . SER A 1 150 ? -13.290 6.906 9.273 1.00 85.00 150 SER A O 1
ATOM 1082 N N . ASN A 1 151 ? -15.004 8.199 9.963 1.00 71.75 151 ASN A N 1
ATOM 1083 C CA . ASN A 1 151 ? -14.290 8.994 10.963 1.00 71.75 151 ASN A CA 1
ATOM 1084 C C . ASN A 1 151 ? -15.042 8.917 12.301 1.00 71.75 151 ASN A C 1
ATOM 1086 O O . ASN A 1 151 ? -16.288 9.019 12.241 1.00 71.75 151 ASN A O 1
#

Sequence (151 aa):
MRVNNNNASLTFTVQDGTWFEYPNPKNSSFANSAVIVSARGSSAITLNVQGTTFKNIVNDSVNSGGDSTSTGTSSVTFSSNTVTVDSALNQEEISEARAGGVDFDSYGSSALNVVATGNMFDRASGGGVFSIGANGTSTLRARVESNTASN

pLDDT: mean 82.58, std 13.64, range [48.66, 96.81]

Secondary structure (DSSP, 8-state):
-EEEE-SS-EEEEEPTT-EEE-S-GGG-SS--EEEEEEE-TT--EEEEEES-EEES-SSEEEEEEE-TT--SEEEEEEES-EEE--GGGSSS--SS--TT-EEEEE-TT-EEEEEEES-EEES--SS-SSEEEE-TT-EEEEEEES-EEE-

Radius of gyration: 14.81 Å; chains: 1; bounding box: 34×32×40 Å